Protein AF-E0XZK1-F1 (afdb_monomer_lite)

Radius of gyration: 14.0 Å; chains: 1; bounding box: 37×39×32 Å

Structure (mmCIF, N/CA/C/O backbone):
data_AF-E0XZK1-F1
#
_entry.id   AF-E0XZK1-F1
#
loop_
_atom_site.group_PDB
_atom_site.id
_atom_site.typ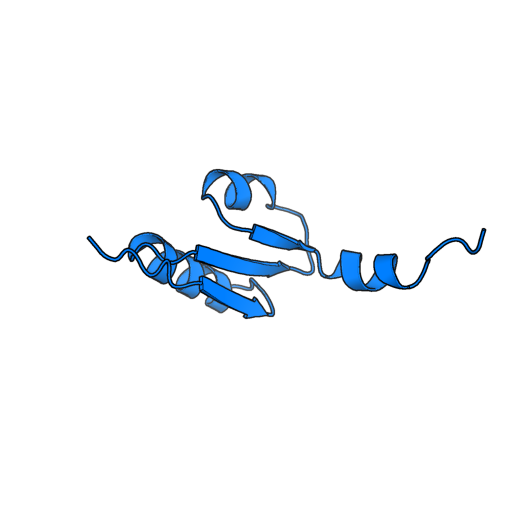e_symbol
_atom_site.label_atom_id
_atom_site.label_alt_id
_atom_site.label_comp_id
_atom_site.label_asym_id
_atom_site.label_entity_id
_atom_site.label_seq_id
_atom_site.pdbx_PDB_ins_code
_atom_site.Cartn_x
_atom_site.Cartn_y
_atom_site.Cartn_z
_atom_site.occupancy
_atom_site.B_iso_or_equiv
_atom_site.auth_seq_id
_atom_site.auth_comp_id
_atom_site.auth_asym_id
_atom_site.auth_atom_id
_atom_site.pdbx_PDB_model_num
ATOM 1 N N . MET A 1 1 ? -16.568 2.192 20.485 1.00 42.09 1 MET A N 1
ATOM 2 C CA . MET A 1 1 ? -15.710 1.168 19.850 1.00 42.09 1 MET A CA 1
ATOM 3 C C . MET A 1 1 ? -14.299 1.720 19.864 1.00 42.09 1 MET A C 1
ATOM 5 O O . MET A 1 1 ? -14.077 2.764 19.267 1.00 42.09 1 MET A O 1
ATOM 9 N N . THR A 1 2 ? -13.400 1.139 20.654 1.00 46.59 2 THR A N 1
ATOM 10 C CA . THR A 1 2 ? -12.029 1.637 20.850 1.00 46.59 2 THR A CA 1
ATOM 11 C C . THR A 1 2 ? -11.218 1.372 19.582 1.00 46.59 2 THR A C 1
ATOM 13 O O . THR A 1 2 ? -10.588 0.329 19.443 1.00 46.59 2 THR A O 1
ATOM 16 N N . GLY A 1 3 ? -11.339 2.277 18.610 1.00 52.47 3 GLY A N 1
ATOM 17 C CA . GLY A 1 3 ? -10.676 2.200 17.314 1.00 52.47 3 GLY A CA 1
ATOM 18 C C . GLY A 1 3 ? -9.196 2.522 17.447 1.00 52.47 3 GLY A C 1
ATOM 19 O O . GLY A 1 3 ? -8.780 3.640 17.166 1.00 52.47 3 GLY A O 1
ATOM 20 N N . SER A 1 4 ? -8.394 1.557 17.887 1.00 58.38 4 SER A N 1
ATOM 21 C CA . SER A 1 4 ? -6.954 1.595 17.658 1.00 58.38 4 SER A CA 1
ATOM 22 C C . SER A 1 4 ? -6.738 1.448 16.152 1.00 58.38 4 SER A C 1
ATOM 24 O O . SER A 1 4 ? -6.795 0.344 15.613 1.00 58.38 4 SER A O 1
ATOM 26 N N . SER A 1 5 ? -6.593 2.577 15.453 1.00 69.12 5 SER A N 1
ATOM 27 C CA . SER A 1 5 ? -6.257 2.607 14.032 1.00 69.12 5 SER A CA 1
ATOM 28 C C . SER A 1 5 ? -4.844 2.059 13.869 1.00 69.12 5 SER A C 1
ATOM 30 O O . SER A 1 5 ? -3.850 2.776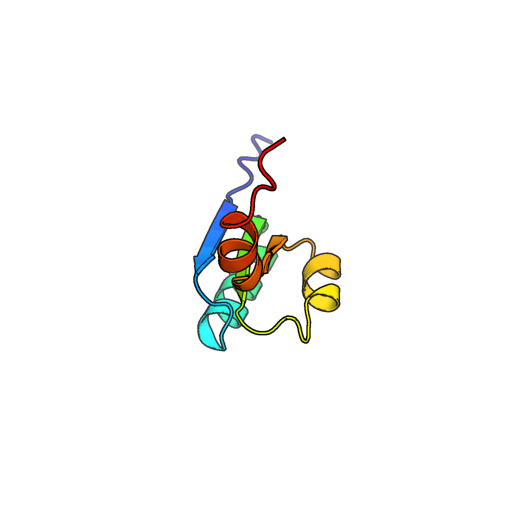 14.019 1.00 69.12 5 SER A O 1
ATOM 32 N N . ASN A 1 6 ? -4.749 0.757 13.629 1.00 84.12 6 ASN A N 1
ATOM 33 C CA . ASN A 1 6 ? -3.467 0.105 13.468 1.00 84.12 6 ASN A CA 1
ATOM 34 C C . ASN A 1 6 ? -2.806 0.638 12.194 1.00 84.12 6 ASN A C 1
ATOM 36 O O . ASN A 1 6 ? -3.392 0.602 11.112 1.00 84.12 6 ASN A O 1
ATOM 40 N N . THR A 1 7 ? -1.604 1.184 12.346 1.00 88.25 7 THR A N 1
ATOM 41 C CA . THR A 1 7 ? -0.857 1.808 11.254 1.00 88.25 7 THR A CA 1
ATOM 42 C C . THR A 1 7 ? 0.355 0.950 10.937 1.00 88.25 7 THR A C 1
ATOM 44 O O . THR A 1 7 ? 1.113 0.604 11.842 1.00 88.25 7 THR A O 1
ATOM 47 N N . ILE A 1 8 ? 0.542 0.601 9.666 1.00 86.94 8 ILE A N 1
ATOM 48 C CA . ILE A 1 8 ? 1.713 -0.139 9.192 1.00 86.94 8 ILE A CA 1
ATOM 49 C C . ILE A 1 8 ? 2.564 0.744 8.288 1.00 86.94 8 ILE A C 1
ATOM 51 O O . ILE A 1 8 ? 2.048 1.493 7.460 1.00 86.94 8 ILE A O 1
ATOM 55 N N . PHE A 1 9 ? 3.880 0.621 8.443 1.00 87.38 9 PHE A N 1
ATOM 56 C CA . PHE A 1 9 ? 4.853 1.288 7.597 1.00 87.38 9 PHE A CA 1
ATOM 57 C C . PHE A 1 9 ? 5.565 0.275 6.690 1.00 87.38 9 PHE A C 1
ATOM 59 O O . PHE A 1 9 ? 6.194 -0.661 7.182 1.00 87.38 9 PHE A O 1
ATOM 66 N N . ILE A 1 10 ? 5.493 0.466 5.370 1.00 85.75 10 ILE A N 1
ATOM 67 C CA . ILE A 1 10 ? 6.069 -0.431 4.359 1.00 85.75 10 ILE A CA 1
ATOM 68 C C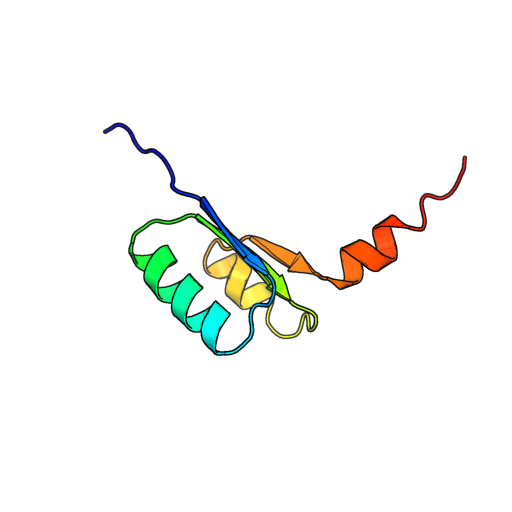 . ILE A 1 10 ? 7.206 0.280 3.614 1.00 85.75 10 ILE A C 1
ATOM 70 O O . ILE A 1 10 ? 7.001 1.209 2.826 1.00 85.75 10 ILE A O 1
ATOM 74 N N . PHE A 1 11 ? 8.437 -0.180 3.838 1.00 81.75 11 PHE A N 1
ATOM 75 C CA . PHE A 1 11 ? 9.609 0.297 3.107 1.00 81.75 11 PHE A CA 1
ATOM 76 C C . PHE A 1 11 ? 9.693 -0.392 1.739 1.00 81.75 11 PHE A C 1
ATOM 78 O O . PHE A 1 11 ? 10.037 -1.567 1.656 1.00 81.75 11 PHE A O 1
ATOM 85 N N . GLY A 1 12 ? 9.385 0.341 0.665 1.00 77.31 12 GLY A N 1
ATOM 86 C CA . GLY A 1 12 ? 9.374 -0.191 -0.698 1.00 77.31 12 GLY A CA 1
ATOM 87 C C . GLY A 1 12 ? 8.037 -0.818 -1.102 1.00 77.31 12 GLY A C 1
ATOM 88 O O . GLY A 1 12 ? 7.837 -2.027 -0.996 1.00 77.31 12 GLY A O 1
ATOM 89 N N . LEU A 1 13 ? 7.152 -0.001 -1.675 1.00 77.69 13 LEU A N 1
ATOM 90 C CA . LEU A 1 13 ? 5.918 -0.409 -2.362 1.00 77.69 13 LEU A CA 1
ATOM 91 C C . LEU A 1 13 ? 6.212 -1.031 -3.739 1.00 77.69 13 LEU A C 1
ATOM 93 O O . LEU A 1 13 ? 5.808 -0.534 -4.785 1.00 77.69 13 LEU A O 1
ATOM 97 N N . GLY A 1 14 ? 6.979 -2.121 -3.731 1.00 79.12 14 GLY A N 1
ATOM 98 C CA . GLY A 1 14 ? 7.090 -3.022 -4.875 1.00 79.12 14 GLY A CA 1
ATOM 99 C C . GLY A 1 14 ? 5.892 -3.971 -4.952 1.00 79.12 14 GLY A C 1
ATOM 100 O O . GLY A 1 1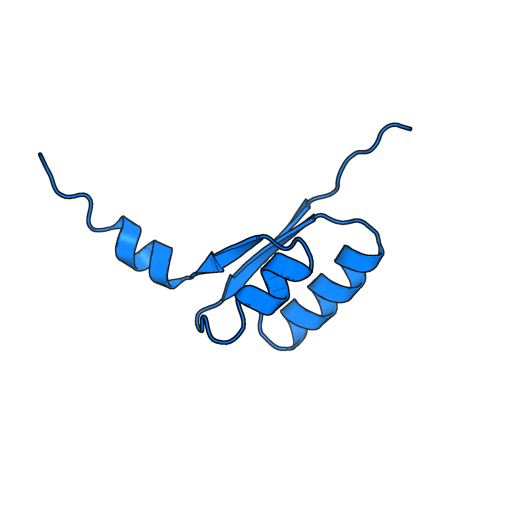4 ? 4.897 -3.799 -4.252 1.00 79.12 14 GLY A O 1
ATOM 101 N N . TYR A 1 15 ? 6.018 -5.031 -5.748 1.00 80.88 15 TYR A N 1
ATOM 102 C CA . TYR A 1 15 ? 4.955 -6.020 -5.959 1.00 80.88 15 TYR A CA 1
ATOM 103 C C . TYR A 1 15 ? 4.378 -6.597 -4.649 1.00 80.88 15 TYR A C 1
ATOM 105 O O . TYR A 1 15 ? 3.173 -6.547 -4.412 1.00 80.88 15 TYR A O 1
ATOM 113 N N . VAL A 1 16 ? 5.247 -7.072 -3.751 1.00 85.75 16 VAL A N 1
ATOM 114 C CA . VAL A 1 16 ? 4.825 -7.682 -2.477 1.00 85.75 16 VAL A CA 1
ATOM 115 C C . VAL A 1 16 ? 4.269 -6.639 -1.504 1.00 85.75 16 VAL A C 1
ATOM 117 O O . VAL A 1 16 ? 3.231 -6.863 -0.885 1.00 85.75 16 VAL A O 1
ATOM 120 N N . GLY A 1 17 ? 4.935 -5.484 -1.389 1.00 85.38 17 GLY A N 1
ATOM 121 C CA . GLY A 1 17 ? 4.511 -4.404 -0.494 1.00 85.38 17 GLY A CA 1
ATOM 122 C C . GLY A 1 17 ? 3.130 -3.859 -0.854 1.00 85.38 17 GLY A C 1
ATOM 123 O O . GLY A 1 17 ? 2.335 -3.572 0.036 1.00 85.38 17 GLY A O 1
ATOM 124 N N . LEU A 1 18 ? 2.818 -3.796 -2.151 1.00 85.62 18 LEU A N 1
ATOM 125 C CA . LEU A 1 18 ? 1.517 -3.380 -2.659 1.00 85.62 18 LEU A CA 1
ATOM 126 C C . LEU A 1 18 ? 0.396 -4.355 -2.276 1.00 85.62 18 LEU A C 1
ATOM 128 O O . LEU A 1 18 ? -0.640 -3.928 -1.774 1.00 85.62 18 LEU A O 1
ATOM 132 N N . HIS A 1 19 ? 0.598 -5.660 -2.473 1.00 88.75 19 HIS A N 1
ATOM 133 C CA . HIS A 1 19 ? -0.411 -6.660 -2.106 1.00 88.75 19 HIS A CA 1
ATOM 134 C C . HIS A 1 19 ? -0.628 -6.738 -0.591 1.00 88.75 19 HIS A C 1
ATOM 136 O O . HIS A 1 19 ? -1.766 -6.858 -0.138 1.00 88.75 19 HIS A O 1
ATOM 142 N N . LEU A 1 20 ? 0.440 -6.607 0.201 1.00 88.81 20 LEU A N 1
ATOM 143 C CA . LEU A 1 20 ? 0.334 -6.560 1.658 1.00 88.81 20 LEU A CA 1
ATOM 144 C C . LEU A 1 20 ? -0.440 -5.320 2.131 1.00 88.81 20 LEU A C 1
ATOM 146 O O . LEU A 1 20 ? -1.362 -5.440 2.937 1.00 88.81 20 LEU A O 1
ATOM 150 N N . ALA A 1 21 ? -0.093 -4.142 1.601 1.00 87.88 21 ALA A N 1
ATOM 151 C CA . ALA A 1 21 ? -0.800 -2.891 1.864 1.00 87.88 21 ALA A CA 1
ATOM 152 C C . ALA A 1 21 ? -2.297 -3.013 1.561 1.00 87.88 21 ALA A C 1
ATOM 154 O O . ALA A 1 21 ? -3.133 -2.594 2.358 1.00 87.88 21 ALA A O 1
ATOM 155 N N . GLU A 1 22 ? -2.640 -3.631 0.432 1.00 88.69 22 GLU A N 1
ATOM 156 C CA . GLU A 1 22 ? -4.026 -3.803 0.021 1.00 88.69 22 GLU A CA 1
ATOM 157 C C . GLU A 1 22 ? -4.813 -4.711 0.969 1.00 88.69 22 GLU A C 1
ATOM 159 O O . GLU A 1 22 ? -5.928 -4.368 1.369 1.00 88.69 22 GLU A O 1
ATOM 164 N N . GLN A 1 23 ? -4.235 -5.843 1.376 1.00 90.50 23 GLN A N 1
ATOM 165 C CA . GLN A 1 23 ? -4.883 -6.746 2.327 1.00 90.50 23 GLN A CA 1
ATOM 166 C C . GLN A 1 23 ? -5.106 -6.082 3.689 1.00 90.50 23 GLN A C 1
ATOM 168 O O . GLN A 1 23 ? -6.188 -6.210 4.261 1.00 90.50 23 GLN A O 1
ATOM 173 N N . LEU A 1 24 ? -4.121 -5.331 4.181 1.00 88.69 24 LEU A N 1
ATOM 174 C CA . LEU A 1 24 ? -4.208 -4.643 5.468 1.00 88.69 24 LEU A CA 1
ATOM 175 C C . LEU A 1 24 ? -5.168 -3.450 5.422 1.00 88.69 24 LEU A C 1
ATOM 177 O O . LEU A 1 24 ? -5.962 -3.258 6.342 1.00 88.69 24 LEU A O 1
ATOM 181 N N . SER A 1 25 ? -5.177 -2.692 4.325 1.00 87.56 25 SER A N 1
ATOM 182 C CA . SER A 1 25 ? -6.111 -1.581 4.133 1.00 87.56 25 SER A CA 1
ATOM 183 C C . SER A 1 25 ? -7.565 -2.058 4.169 1.00 87.56 25 SER A C 1
ATOM 185 O O . SER A 1 25 ? -8.399 -1.431 4.820 1.00 87.56 25 SER A O 1
ATOM 187 N N . ARG A 1 26 ? -7.866 -3.221 3.571 1.00 87.12 26 ARG A N 1
ATOM 188 C CA . ARG A 1 26 ? -9.197 -3.854 3.656 1.00 87.12 26 ARG A CA 1
ATOM 189 C C . ARG A 1 26 ? -9.575 -4.283 5.074 1.00 87.12 26 ARG A C 1
ATOM 191 O O . ARG A 1 26 ? -10.756 -4.332 5.398 1.00 87.12 26 ARG A O 1
ATOM 198 N N . GLN A 1 27 ? -8.592 -4.573 5.919 1.00 87.56 27 GLN A N 1
ATOM 199 C CA . GLN A 1 27 ? -8.795 -4.856 7.341 1.00 87.56 27 GLN A CA 1
ATOM 200 C C . GLN A 1 27 ? -8.925 -3.578 8.191 1.00 87.56 27 GLN A C 1
ATOM 202 O O . GLN A 1 27 ? -9.029 -3.668 9.412 1.00 87.56 27 GLN A O 1
ATOM 207 N N . GLY A 1 28 ? -8.918 -2.394 7.568 1.00 87.56 28 GLY A N 1
ATOM 208 C CA . GLY A 1 28 ? -9.041 -1.105 8.247 1.00 87.56 28 GLY A CA 1
ATOM 209 C C . GLY A 1 28 ? -7.722 -0.550 8.784 1.00 87.56 28 GLY A C 1
ATOM 210 O O . GLY A 1 28 ? -7.740 0.358 9.615 1.00 87.56 28 GLY A O 1
ATOM 211 N N . TRP A 1 29 ? -6.581 -1.080 8.338 1.00 89.62 29 TRP A N 1
ATOM 212 C CA . TRP A 1 29 ? -5.277 -0.551 8.724 1.00 89.62 29 TRP A CA 1
ATOM 213 C C . TRP A 1 29 ? -4.926 0.700 7.921 1.00 89.62 29 TRP A C 1
ATOM 215 O O . TRP A 1 29 ? -5.198 0.796 6.723 1.00 89.62 29 TRP A O 1
ATOM 225 N N . GLN A 1 30 ? -4.255 1.635 8.585 1.00 88.88 30 GLN A N 1
ATOM 226 C CA . GLN A 1 30 ? -3.641 2.794 7.951 1.00 88.88 30 GLN A CA 1
ATOM 227 C C . GLN A 1 30 ? -2.314 2.378 7.318 1.00 88.88 30 GLN A C 1
ATOM 229 O O . GLN A 1 30 ? -1.438 1.829 7.990 1.00 88.88 30 GLN A O 1
ATOM 234 N N . ILE A 1 31 ? -2.168 2.623 6.018 1.00 88.69 31 ILE A N 1
ATOM 235 C CA . ILE A 1 31 ? -0.972 2.246 5.267 1.00 88.69 31 ILE A CA 1
ATOM 236 C C . ILE A 1 31 ? -0.109 3.481 5.056 1.00 88.69 31 ILE A C 1
ATOM 238 O O . ILE A 1 31 ? -0.531 4.449 4.420 1.00 88.69 31 ILE A O 1
ATOM 242 N N . ILE A 1 32 ? 1.127 3.409 5.538 1.00 88.19 32 ILE A N 1
ATOM 243 C CA . ILE A 1 32 ? 2.189 4.346 5.194 1.00 88.19 32 ILE A CA 1
ATOM 244 C C . ILE A 1 32 ? 3.236 3.565 4.414 1.00 88.19 32 ILE A C 1
ATOM 246 O O . ILE A 1 32 ? 3.651 2.490 4.837 1.00 88.19 32 ILE A O 1
ATOM 250 N N . GLY A 1 33 ? 3.689 4.062 3.272 1.00 86.25 33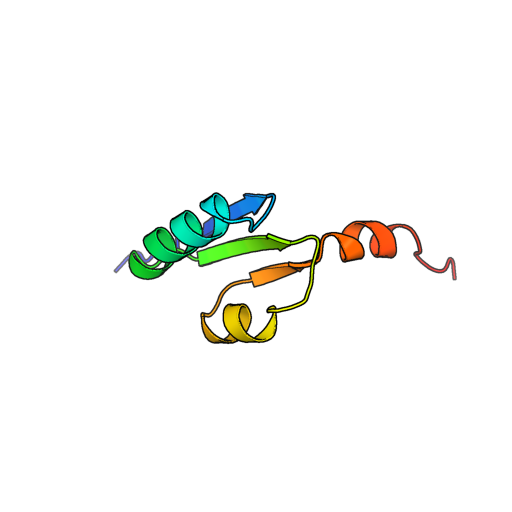 GLY A N 1
ATOM 251 C CA . GLY A 1 33 ? 4.721 3.355 2.529 1.00 86.25 33 GLY A CA 1
ATOM 252 C C . GLY A 1 33 ? 5.622 4.262 1.728 1.00 86.25 33 GLY A C 1
ATOM 253 O O . GLY A 1 33 ? 5.315 5.425 1.508 1.00 86.25 33 GLY A O 1
ATOM 254 N N . THR A 1 34 ? 6.767 3.735 1.308 1.00 85.19 34 THR A N 1
ATOM 255 C CA . THR A 1 34 ? 7.719 4.486 0.484 1.00 85.19 34 THR A CA 1
ATOM 256 C C . THR A 1 34 ? 7.871 3.873 -0.896 1.00 85.19 34 THR A C 1
ATOM 258 O O . THR A 1 34 ? 7.970 2.655 -1.037 1.00 85.19 34 THR A O 1
ATOM 261 N N . THR A 1 35 ? 7.932 4.709 -1.931 1.00 77.88 35 THR A N 1
ATOM 262 C CA . THR A 1 35 ? 8.264 4.278 -3.298 1.00 77.88 35 THR A CA 1
ATOM 263 C C . THR A 1 35 ? 9.397 5.125 -3.867 1.00 77.88 35 THR A C 1
ATOM 265 O O . THR A 1 35 ? 9.556 6.303 -3.531 1.00 77.88 35 THR A O 1
ATOM 268 N N . ARG A 1 36 ? 10.224 4.504 -4.714 1.00 73.50 36 ARG A N 1
ATOM 269 C CA . ARG A 1 36 ? 11.264 5.201 -5.488 1.00 73.50 36 ARG A CA 1
ATOM 270 C C . ARG A 1 36 ? 10.698 5.833 -6.754 1.00 73.50 36 ARG A C 1
ATOM 272 O O . ARG A 1 36 ? 11.307 6.769 -7.258 1.00 73.50 36 ARG A O 1
ATOM 279 N N . THR A 1 37 ? 9.547 5.356 -7.223 1.00 66.75 37 THR A N 1
ATOM 280 C CA . THR A 1 37 ? 8.931 5.817 -8.464 1.00 66.75 37 THR A CA 1
ATOM 281 C C . THR A 1 37 ? 7.551 6.410 -8.170 1.00 66.75 37 THR A C 1
ATOM 283 O O . THR A 1 37 ? 6.690 5.701 -7.643 1.00 66.75 37 THR A O 1
ATOM 286 N N . PRO A 1 38 ? 7.338 7.710 -8.452 1.00 65.50 38 PRO A N 1
ATOM 287 C CA . PRO A 1 38 ? 6.102 8.431 -8.127 1.00 65.50 38 PRO A CA 1
ATOM 288 C C . PRO A 1 38 ? 4.923 8.124 -9.056 1.00 65.50 38 PRO A C 1
ATOM 290 O O . PRO A 1 38 ? 3.896 8.786 -8.963 1.00 65.50 38 PRO A O 1
ATOM 293 N N . GLU A 1 39 ? 5.064 7.154 -9.957 1.00 63.25 39 GLU A N 1
ATOM 294 C CA . GLU A 1 39 ? 4.234 7.002 -11.161 1.00 63.25 39 GLU A CA 1
ATOM 295 C C . GLU A 1 39 ? 2.740 6.811 -10.856 1.00 63.25 39 GLU A C 1
ATOM 297 O O . GLU A 1 39 ? 1.917 7.127 -11.702 1.00 63.25 39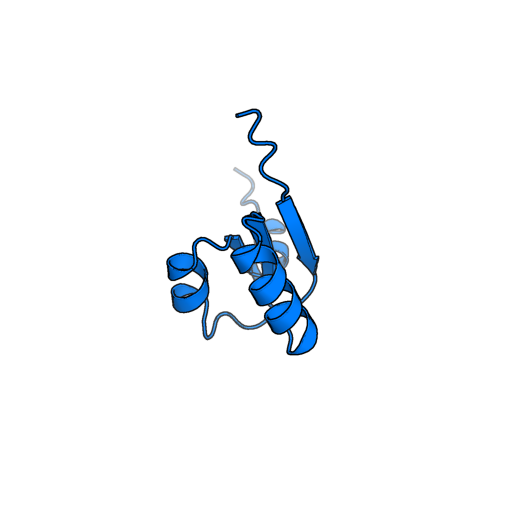 GLU A O 1
ATOM 302 N N . ASN A 1 40 ? 2.389 6.390 -9.632 1.00 64.69 40 ASN A N 1
ATOM 303 C CA . ASN A 1 40 ? 1.014 6.071 -9.227 1.00 64.69 40 ASN A CA 1
ATOM 304 C C . ASN A 1 40 ? 0.604 6.681 -7.869 1.00 64.69 40 ASN A C 1
ATOM 306 O O . ASN A 1 40 ? -0.220 6.110 -7.159 1.00 64.69 40 ASN A O 1
ATOM 310 N N . LEU A 1 41 ? 1.194 7.809 -7.447 1.00 68.69 41 LEU A N 1
ATOM 311 C CA . LEU A 1 41 ? 0.887 8.407 -6.132 1.00 68.69 41 LEU A CA 1
ATOM 312 C C . LEU A 1 41 ? -0.593 8.777 -5.966 1.00 68.69 41 LEU A C 1
ATOM 314 O O . LEU A 1 41 ? -1.168 8.518 -4.911 1.00 68.69 41 LEU A O 1
ATOM 318 N N . SER A 1 42 ? -1.216 9.305 -7.020 1.00 69.00 42 SER A N 1
ATOM 319 C CA . SER A 1 42 ? -2.622 9.717 -7.004 1.00 69.00 42 SER A CA 1
ATOM 320 C C . SER A 1 42 ? -3.583 8.556 -6.720 1.00 69.00 42 SER A C 1
ATOM 322 O O . SER A 1 42 ? -4.571 8.741 -6.011 1.00 69.00 42 SER A O 1
ATOM 324 N N . ASP A 1 43 ? -3.272 7.348 -7.195 1.00 78.94 43 ASP A N 1
ATOM 325 C CA . ASP A 1 43 ? -4.097 6.157 -6.956 1.00 78.94 43 ASP A CA 1
ATOM 326 C C . ASP A 1 43 ? -4.027 5.692 -5.495 1.00 78.94 43 ASP A C 1
ATOM 328 O O . ASP A 1 43 ? -4.995 5.149 -4.958 1.00 78.94 43 ASP A O 1
ATOM 332 N N . TYR A 1 44 ? -2.889 5.906 -4.830 1.00 77.81 44 TYR A N 1
ATOM 333 C CA . TYR A 1 44 ? -2.705 5.548 -3.424 1.00 77.81 44 TYR A CA 1
ATOM 334 C C . TYR A 1 44 ? -3.349 6.564 -2.480 1.00 77.81 44 TYR A C 1
ATOM 336 O O . TYR A 1 44 ? -3.966 6.169 -1.491 1.00 77.81 44 TYR A O 1
ATOM 344 N N . GLU A 1 45 ? -3.283 7.854 -2.809 1.00 76.44 45 GLU A N 1
ATOM 345 C CA . GLU A 1 45 ? -3.969 8.903 -2.047 1.00 76.44 45 GLU A CA 1
ATOM 346 C C . GLU A 1 45 ? -5.492 8.727 -2.090 1.00 76.44 45 GLU A C 1
ATOM 348 O O . GLU A 1 45 ? -6.150 8.828 -1.055 1.00 76.44 45 GLU A O 1
ATOM 353 N N . GLN A 1 46 ? -6.059 8.354 -3.246 1.00 79.19 46 GLN A N 1
ATOM 354 C CA . GLN A 1 46 ? -7.487 8.022 -3.362 1.00 79.19 46 GLN A CA 1
ATOM 355 C C . GLN A 1 46 ? -7.899 6.818 -2.501 1.00 79.19 46 GLN A C 1
ATOM 357 O O . GLN A 1 46 ? -9.043 6.731 -2.058 1.00 79.19 46 GLN A O 1
ATOM 362 N N . ARG A 1 47 ? -6.967 5.898 -2.231 1.00 78.50 47 ARG A N 1
ATOM 363 C CA . ARG A 1 47 ? -7.164 4.751 -1.328 1.00 78.50 47 ARG A CA 1
ATOM 364 C C . ARG A 1 47 ? -6.959 5.112 0.149 1.00 78.50 47 ARG A C 1
ATOM 366 O O . ARG A 1 47 ? -7.098 4.242 1.007 1.00 78.50 47 ARG A O 1
ATOM 373 N N . GLY A 1 48 ? -6.639 6.373 0.451 1.00 81.75 48 GLY A N 1
ATOM 374 C CA . GLY A 1 48 ? -6.359 6.857 1.802 1.00 81.75 48 GLY A CA 1
ATOM 375 C C . GLY A 1 48 ? -4.997 6.414 2.335 1.00 81.75 48 GLY A C 1
ATOM 376 O O . GLY A 1 48 ? -4.821 6.313 3.547 1.00 81.75 48 GLY A O 1
ATOM 377 N N . TRP A 1 49 ? -4.047 6.084 1.457 1.00 84.69 49 TRP A N 1
ATOM 378 C CA . TRP A 1 49 ? -2.710 5.649 1.855 1.00 84.69 49 TRP A CA 1
ATOM 379 C C . TRP A 1 49 ? -1.740 6.824 1.846 1.00 84.69 49 TRP A C 1
ATOM 381 O O . TRP A 1 49 ? -1.767 7.670 0.956 1.00 84.69 49 TRP A O 1
ATOM 391 N N . THR A 1 50 ? -0.831 6.847 2.818 1.00 84.69 50 THR A N 1
ATOM 392 C CA . THR A 1 50 ? 0.218 7.867 2.892 1.00 84.69 50 THR A CA 1
ATOM 393 C C . THR A 1 50 ? 1.479 7.349 2.219 1.00 84.69 50 THR A C 1
ATOM 395 O O . THR A 1 50 ? 2.192 6.516 2.781 1.00 84.69 50 THR A O 1
ATOM 398 N N . ILE A 1 51 ? 1.779 7.832 1.013 1.00 82.25 51 ILE A N 1
ATOM 399 C CA . ILE A 1 51 ? 2.993 7.422 0.304 1.00 82.25 51 ILE A CA 1
ATOM 400 C C . ILE A 1 51 ? 4.072 8.497 0.406 1.00 82.25 51 ILE A C 1
ATOM 402 O O . ILE A 1 51 ? 3.944 9.602 -0.110 1.00 82.25 51 ILE A O 1
ATOM 406 N N . LEU A 1 52 ? 5.180 8.145 1.048 1.00 77.50 52 LEU A N 1
ATOM 407 C CA . LEU A 1 52 ? 6.369 8.972 1.161 1.00 77.50 52 LEU A CA 1
ATOM 408 C C . LEU A 1 52 ? 7.323 8.658 0.004 1.00 77.50 52 LEU A C 1
ATOM 410 O O . LEU A 1 52 ? 7.883 7.568 -0.116 1.00 77.50 52 LEU A O 1
ATOM 414 N N . LEU A 1 53 ? 7.548 9.632 -0.869 1.00 67.44 53 LEU A N 1
ATOM 415 C CA . LEU A 1 53 ? 8.557 9.524 -1.918 1.00 67.44 53 LEU A CA 1
ATOM 416 C C . LEU A 1 53 ? 9.946 9.343 -1.299 1.00 67.44 53 LEU A C 1
ATOM 418 O O . LEU A 1 53 ? 10.407 10.186 -0.532 1.00 67.44 53 LEU A O 1
ATOM 422 N N . SER A 1 54 ? 10.668 8.289 -1.687 1.00 58.28 54 SER A N 1
ATOM 423 C CA . SER A 1 54 ? 12.061 8.096 -1.252 1.00 58.28 54 SER A CA 1
ATOM 424 C C . SER A 1 54 ? 12.977 9.233 -1.747 1.00 58.28 54 SER A C 1
ATOM 426 O O . SER A 1 54 ? 13.976 9.555 -1.106 1.00 58.28 54 SER A O 1
ATOM 428 N N . VAL A 1 55 ? 12.588 9.938 -2.821 1.00 53.19 55 VAL A N 1
ATOM 429 C CA . VAL A 1 55 ? 13.245 11.183 -3.265 1.00 53.19 55 VAL A CA 1
ATOM 430 C C . VAL A 1 55 ? 13.148 12.299 -2.217 1.00 53.19 55 VAL A C 1
ATOM 432 O O . VAL A 1 55 ? 14.062 13.117 -2.128 1.00 53.19 55 VAL A O 1
ATOM 435 N N . MET A 1 56 ? 12.133 12.301 -1.348 1.00 46.56 56 MET A N 1
ATOM 436 C CA . MET A 1 56 ? 12.032 13.281 -0.263 1.00 46.56 56 MET A CA 1
ATOM 437 C C . MET A 1 56 ? 13.163 13.117 0.769 1.00 46.56 56 MET A C 1
ATOM 439 O O . MET A 1 56 ? 13.612 14.108 1.334 1.00 46.56 56 MET A O 1
ATOM 443 N N . MET A 1 57 ? 13.727 11.911 0.946 1.00 43.31 57 MET A N 1
ATOM 444 C CA . MET A 1 57 ? 14.948 11.729 1.752 1.00 43.31 57 MET A CA 1
ATOM 445 C C . MET A 1 57 ? 16.216 12.265 1.070 1.00 43.31 57 MET A C 1
ATOM 447 O O . MET A 1 57 ? 17.196 12.546 1.758 1.00 43.31 57 MET A O 1
ATOM 451 N N . LYS A 1 58 ? 16.216 12.446 -0.259 1.00 44.75 58 LYS A N 1
ATOM 452 C CA . LYS A 1 58 ? 17.277 13.193 -0.955 1.00 44.75 58 LYS A CA 1
ATOM 453 C C . LYS A 1 58 ? 17.069 14.703 -0.840 1.00 44.75 58 LYS A C 1
ATOM 455 O O . LYS A 1 58 ? 18.042 15.416 -0.628 1.00 44.75 58 LYS A O 1
ATOM 460 N N . MET A 1 59 ? 15.823 15.176 -0.893 1.00 41.28 59 MET A N 1
ATOM 461 C CA . MET A 1 59 ? 15.509 16.606 -0.773 1.00 41.28 59 MET A CA 1
ATOM 462 C C . MET A 1 59 ? 15.669 17.137 0.665 1.00 41.28 59 MET A C 1
ATOM 464 O O . MET A 1 59 ? 16.037 18.290 0.864 1.00 41.28 59 MET A O 1
ATOM 468 N N . CYS A 1 60 ? 15.499 16.284 1.682 1.00 36.19 60 CYS A N 1
ATOM 469 C CA . CYS A 1 60 ? 15.686 16.656 3.090 1.00 36.19 60 CYS A CA 1
ATOM 470 C C . CYS A 1 60 ? 17.168 16.823 3.514 1.00 36.19 60 CYS A C 1
ATOM 472 O O . CYS A 1 60 ? 17.444 17.052 4.690 1.00 36.19 60 CYS A O 1
ATOM 474 N N . ARG A 1 61 ? 18.136 16.728 2.583 1.00 41.75 61 ARG A N 1
ATOM 475 C CA . ARG A 1 61 ? 19.545 17.136 2.793 1.00 41.75 61 ARG A CA 1
ATOM 476 C C . ARG A 1 61 ? 19.911 18.478 2.151 1.00 41.75 61 ARG A C 1
ATOM 478 O O . ARG A 1 61 ? 21.085 18.826 2.108 1.00 41.75 61 ARG A O 1
ATOM 485 N N . THR A 1 62 ? 18.930 19.247 1.695 1.00 47.78 62 THR A N 1
ATOM 486 C CA . THR A 1 62 ? 19.122 20.641 1.275 1.00 47.78 62 THR A CA 1
ATOM 487 C C . THR A 1 62 ? 18.122 21.520 2.008 1.00 47.78 62 THR A C 1
ATOM 489 O O . THR A 1 62 ? 17.168 22.027 1.428 1.00 47.78 62 THR A O 1
ATOM 492 N N . LEU A 1 63 ? 18.337 21.676 3.316 1.00 47.16 63 LEU A N 1
ATOM 493 C CA . LEU A 1 63 ? 17.921 22.892 4.007 1.00 47.16 63 LEU A CA 1
ATOM 494 C C . LEU A 1 63 ? 18.735 24.041 3.389 1.00 47.16 63 LEU A C 1
ATOM 496 O O . LEU A 1 63 ? 19.965 23.971 3.439 1.00 47.16 63 LEU A O 1
ATOM 500 N N . PRO A 1 64 ? 18.118 25.070 2.786 1.00 46.06 64 PRO A N 1
ATOM 501 C CA . PRO A 1 64 ? 18.826 26.316 2.576 1.00 46.06 64 PRO A CA 1
ATOM 502 C C . PRO A 1 64 ? 19.103 26.905 3.959 1.00 46.06 64 PRO A C 1
ATOM 504 O O . PRO A 1 64 ? 18.182 27.212 4.714 1.00 46.06 64 PRO A O 1
ATOM 507 N N . THR A 1 65 ? 20.383 27.001 4.303 1.00 46.94 65 THR A N 1
ATOM 508 C CA . THR A 1 65 ? 20.861 27.846 5.390 1.00 46.94 65 THR A CA 1
ATOM 509 C C . THR A 1 65 ? 20.411 29.274 5.084 1.00 46.94 65 THR A C 1
ATOM 511 O O . THR A 1 65 ? 20.864 29.861 4.100 1.00 46.94 65 THR A O 1
ATOM 514 N N . ILE A 1 66 ? 19.492 29.798 5.889 1.00 55.34 66 ILE A N 1
ATOM 515 C CA . ILE A 1 66 ? 19.283 31.235 6.081 1.00 55.34 66 ILE A CA 1
ATOM 516 C C . ILE A 1 66 ? 19.645 31.525 7.529 1.00 55.34 66 ILE A C 1
ATOM 518 O O . ILE A 1 66 ? 19.202 30.738 8.398 1.00 55.34 66 ILE A O 1
#

Sequence (66 aa):
MTGSSNTIFIFGLGYVGLHLAEQLSRQGWQIIGTTRTPENLSDYEQRGWTILLSVMMKMCRTLPTI

InterPro domains:
  IPR006115 6-phosphogluconate dehydrogenase, NADP-binding [PF03446] (8-55)
  IPR036291 NAD(P)-binding domain superfamily [SSF51735] (5-55)

Organism: NCBI:txid710792

pLDDT: mean 72.6, std 16.46, range [36.19, 90.5]

Foldseek 3Di:
DPPPQAEDEEEEPDPVVVVVQVVVVVVRHAYEYEYCDCPCVVVQVVSVHHYDYPVVVVVVVDDPDD

Secondary structure (DSSP, 8-state):
------EEEEE--SHHHHHHHHHHHHTTPEEEEEES--TTHHHHHHTT-EEEEHHHHHHTT-----